Protein AF-A0A060Z6D5-F1 (afdb_monomer)

InterPro domains:
  IPR042099 ANL, N-terminal domain [G3DSA:3.40.50.12780] (1-152)

Organism: Oncorhynchus mykiss (NCBI:txid8022)

pLDDT: mean 85.52, std 11.15, range [50.0, 96.81]

Solvent-accessible surface area (backbone atoms only — not comparable to full-atom values): 9348 Å² total; per-residue (Å²): 135,56,70,49,69,74,38,37,90,77,67,46,54,67,75,78,62,63,47,64,36,54,40,94,43,29,73,72,45,20,33,42,54,93,87,54,74,80,72,51,75,45,25,30,33,47,72,42,46,77,70,44,23,52,39,81,48,57,89,86,42,88,62,46,40,83,40,58,41,28,17,40,57,35,90,73,51,47,76,48,35,22,38,83,87,69,33,32,78,53,61,74,52,30,47,20,32,38,28,36,35,45,93,71,43,49,89,60,73,95,65,98,62,94,54,64,67,66,30,40,64,34,38,56,28,57,49,69,63,80,68,76,79,57,52,26,25,50,53,87,32,32,20,37,60,43,81,45,93,52,62,42,100,86,69,45,67,39,50,34,36,31,59,77,90

Structure (mmCIF, N/CA/C/O backbone):
data_AF-A0A060Z6D5-F1
#
_entry.id   AF-A0A060Z6D5-F1
#
loop_
_atom_site.group_PDB
_atom_site.id
_atom_site.type_symbol
_atom_site.label_atom_id
_atom_site.label_alt_id
_atom_site.label_comp_id
_atom_site.label_asym_id
_atom_site.label_entity_id
_atom_site.label_seq_id
_atom_site.pdbx_PDB_ins_code
_atom_site.Cartn_x
_atom_site.Cartn_y
_atom_site.Cartn_z
_atom_site.occupancy
_atom_site.B_iso_or_equiv
_atom_site.auth_seq_id
_atom_site.auth_comp_id
_atom_site.auth_asym_id
_atom_site.auth_atom_id
_atom_site.pdbx_PDB_model_num
ATOM 1 N N . MET A 1 1 ? -21.909 13.144 11.905 1.00 50.00 1 MET A N 1
ATOM 2 C CA . MET A 1 1 ? -22.933 12.106 11.636 1.00 50.00 1 MET A CA 1
ATOM 3 C C . MET A 1 1 ? -22.498 11.372 10.370 1.00 50.00 1 MET A C 1
ATOM 5 O O . MET A 1 1 ? -22.095 12.056 9.444 1.00 50.00 1 MET A O 1
ATOM 9 N N . SER A 1 2 ? -22.454 10.035 10.341 1.00 75.88 2 SER A N 1
ATOM 10 C CA . SER A 1 2 ? -21.997 9.293 9.144 1.00 75.88 2 SER A CA 1
ATOM 11 C C . SER A 1 2 ? -23.108 9.229 8.087 1.00 75.88 2 SER A C 1
ATOM 13 O O . SER A 1 2 ? -24.270 9.077 8.462 1.00 75.88 2 SER A O 1
ATOM 15 N N . PHE A 1 3 ? -22.754 9.312 6.798 1.00 83.06 3 PHE A N 1
ATOM 16 C CA . PHE A 1 3 ? -23.681 9.226 5.659 1.00 83.06 3 PHE A CA 1
ATOM 17 C C . PHE A 1 3 ? -24.600 8.003 5.767 1.00 83.06 3 PHE A C 1
ATOM 19 O O . PHE A 1 3 ? -25.819 8.140 5.770 1.00 83.06 3 PHE A O 1
ATOM 26 N N . SER A 1 4 ? -24.038 6.817 6.010 1.00 83.12 4 SER A N 1
ATOM 27 C CA . SER A 1 4 ? -24.830 5.588 6.140 1.00 83.12 4 SER A CA 1
ATOM 28 C C . SER A 1 4 ? -25.798 5.611 7.327 1.00 83.12 4 SER A C 1
ATOM 30 O O . SER A 1 4 ? -26.829 4.952 7.295 1.00 83.12 4 SER A O 1
ATOM 32 N N . LYS A 1 5 ? -25.498 6.385 8.381 1.00 83.94 5 LYS A N 1
ATOM 33 C CA . LYS A 1 5 ? -26.409 6.570 9.523 1.00 83.94 5 LYS A CA 1
ATOM 34 C C . LYS A 1 5 ? -27.596 7.462 9.165 1.00 83.94 5 LYS A C 1
ATOM 36 O O . LYS A 1 5 ? -28.681 7.222 9.673 1.00 83.94 5 LYS A O 1
ATOM 41 N N . LEU A 1 6 ? -27.379 8.465 8.314 1.00 89.94 6 LEU A N 1
ATOM 42 C CA . LEU A 1 6 ? -28.419 9.391 7.868 1.00 89.94 6 LEU A CA 1
ATOM 43 C C . LEU A 1 6 ? -29.445 8.698 6.956 1.00 89.94 6 LEU A C 1
ATOM 45 O O . LEU A 1 6 ? -30.634 8.955 7.076 1.00 89.94 6 LEU A O 1
ATOM 49 N N . PHE A 1 7 ? -28.991 7.790 6.088 1.00 90.44 7 PHE A N 1
ATOM 50 C CA . PHE A 1 7 ? -29.837 7.083 5.115 1.00 90.44 7 PHE A CA 1
ATOM 51 C C . PHE A 1 7 ? -30.273 5.680 5.568 1.00 90.44 7 PHE A C 1
ATOM 53 O O . PHE A 1 7 ? -30.849 4.926 4.783 1.00 90.44 7 PHE A O 1
ATOM 60 N N . LYS A 1 8 ? -30.018 5.318 6.832 1.00 89.94 8 LYS A N 1
ATOM 61 C CA . LYS A 1 8 ? -30.353 3.994 7.377 1.00 89.94 8 LYS A CA 1
ATOM 62 C C . LYS A 1 8 ? -31.846 3.684 7.238 1.00 89.94 8 LYS A C 1
ATOM 64 O O . LYS A 1 8 ? -32.200 2.586 6.819 1.00 89.94 8 LYS A O 1
ATOM 69 N N . ASP A 1 9 ? -32.701 4.655 7.548 1.00 93.44 9 ASP A N 1
ATOM 70 C CA . ASP A 1 9 ? -34.160 4.477 7.537 1.00 93.44 9 ASP A CA 1
ATOM 71 C C . ASP A 1 9 ? -34.734 4.390 6.112 1.00 93.44 9 ASP A C 1
ATOM 73 O O . ASP A 1 9 ? -35.849 3.920 5.917 1.00 93.44 9 ASP A O 1
ATOM 77 N N . LEU A 1 10 ? -33.940 4.763 5.101 1.00 93.75 10 LEU A N 1
ATOM 78 C CA . LEU A 1 10 ? -34.239 4.564 3.680 1.00 93.75 10 LEU A CA 1
ATOM 79 C C . LEU A 1 10 ? -33.707 3.219 3.148 1.00 93.75 10 LEU A C 1
ATOM 81 O O . LEU A 1 10 ? -33.735 2.974 1.945 1.00 93.75 10 LEU A O 1
ATOM 85 N N . GLY A 1 11 ? -33.205 2.346 4.027 1.00 89.88 11 GLY A N 1
ATOM 86 C CA . GLY A 1 11 ? -32.717 1.012 3.675 1.00 89.88 11 GLY A CA 1
ATOM 87 C C . GLY A 1 11 ? -31.284 0.975 3.138 1.00 89.88 11 GLY A C 1
ATOM 88 O O . GLY A 1 11 ? -30.848 -0.069 2.650 1.00 89.88 11 GLY A O 1
ATOM 89 N N . LEU A 1 12 ? -30.523 2.075 3.229 1.00 86.38 12 LEU A N 1
ATOM 90 C CA . LEU A 1 12 ? -29.133 2.079 2.778 1.00 86.38 12 LEU A CA 1
ATOM 91 C C . LEU A 1 12 ? -28.275 1.193 3.689 1.00 86.38 12 LEU A C 1
ATOM 93 O O . LEU A 1 12 ? -28.031 1.508 4.857 1.00 86.38 12 LEU A O 1
ATOM 97 N N . SER A 1 13 ? -27.764 0.097 3.127 1.00 83.81 13 SER A N 1
ATOM 98 C CA . SER A 1 13 ? -26.797 -0.754 3.817 1.00 83.81 13 SER A CA 1
ATOM 99 C C . SER A 1 13 ? -25.518 0.035 4.124 1.00 83.81 13 SER A C 1
ATOM 101 O O . SER A 1 13 ? -24.970 0.670 3.221 1.00 83.81 13 SER A O 1
ATOM 103 N N . PRO A 1 14 ? -24.959 -0.047 5.346 1.00 76.56 14 PRO A N 1
ATOM 104 C CA . PRO A 1 14 ? -23.662 0.550 5.656 1.00 76.56 14 PRO A CA 1
ATOM 105 C C . PRO A 1 14 ? -22.535 0.097 4.722 1.00 76.56 14 PRO A C 1
ATOM 107 O O . PRO A 1 14 ? -21.616 0.872 4.481 1.00 76.56 14 PRO A O 1
ATOM 110 N N . ARG A 1 15 ? -22.649 -1.113 4.153 1.00 77.94 15 ARG A N 1
ATOM 111 C CA . ARG A 1 15 ? -21.702 -1.681 3.182 1.00 77.94 15 ARG A CA 1
ATOM 112 C C . ARG A 1 15 ? -21.873 -1.173 1.751 1.00 77.94 15 ARG A C 1
ATOM 114 O O . ARG A 1 15 ? -21.056 -1.503 0.902 1.00 77.94 15 ARG A O 1
ATOM 121 N N . ALA A 1 16 ? -22.914 -0.390 1.465 1.00 81.56 16 ALA A N 1
ATOM 122 C CA . ALA A 1 16 ? -23.058 0.269 0.167 1.00 81.56 16 ALA A CA 1
ATOM 123 C C . ALA A 1 16 ? -22.001 1.368 -0.041 1.00 81.56 16 ALA A C 1
ATOM 125 O O . ALA A 1 16 ? -21.749 1.778 -1.169 1.00 81.56 16 ALA A O 1
ATOM 126 N N . VAL A 1 17 ? -21.384 1.841 1.047 1.00 80.00 17 VAL A N 1
ATOM 127 C CA . VAL A 1 17 ? -20.257 2.769 1.012 1.00 80.00 17 VAL A CA 1
ATOM 128 C C . VAL A 1 17 ? -18.981 1.971 1.255 1.00 80.00 17 VAL A C 1
ATOM 130 O O . VAL A 1 17 ? -18.827 1.357 2.309 1.00 80.00 17 VAL A O 1
ATOM 133 N N . SER A 1 18 ? -18.072 1.997 0.286 1.00 82.50 18 SER A N 1
ATOM 134 C CA . SER A 1 18 ? -16.792 1.288 0.333 1.00 82.50 18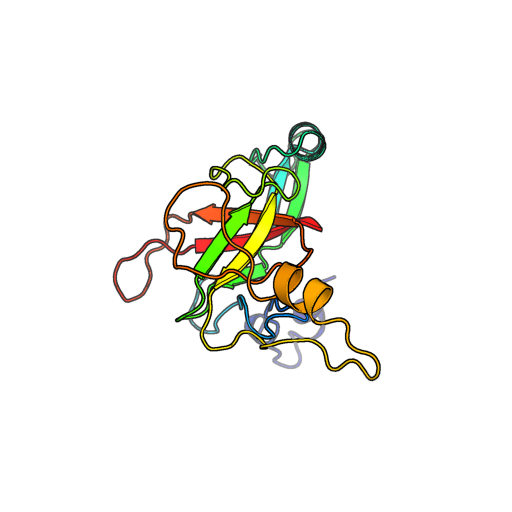 SER A CA 1
ATOM 135 C C . SER A 1 18 ? -15.639 2.245 0.074 1.00 82.50 18 SER A C 1
ATOM 137 O O . SER A 1 18 ? -15.754 3.143 -0.764 1.00 82.50 18 SER A O 1
ATOM 139 N N . THR A 1 19 ? -14.502 2.025 0.729 1.00 86.12 19 THR A N 1
ATOM 140 C CA . THR A 1 19 ? -13.265 2.707 0.340 1.00 86.12 19 THR A CA 1
ATOM 141 C C . THR A 1 19 ? -12.630 2.022 -0.865 1.00 86.12 19 THR A C 1
ATOM 143 O O . THR A 1 19 ? -12.695 0.803 -1.032 1.00 86.12 19 THR A O 1
ATOM 146 N N . ALA A 1 20 ? -12.026 2.826 -1.730 1.00 89.69 20 ALA A N 1
ATOM 147 C CA . ALA A 1 20 ? -11.178 2.363 -2.809 1.00 89.69 20 ALA A CA 1
ATOM 148 C C . ALA A 1 20 ? -10.010 3.332 -2.952 1.00 89.69 20 ALA A C 1
ATOM 150 O O . ALA A 1 20 ? -10.150 4.534 -2.711 1.00 89.69 20 ALA A O 1
ATOM 151 N N . PHE A 1 21 ? -8.863 2.808 -3.355 1.00 92.31 21 PHE A N 1
ATOM 152 C CA . PHE A 1 21 ? -7.685 3.601 -3.641 1.00 92.31 21 PHE A CA 1
ATOM 153 C C . PHE A 1 21 ? -7.112 3.218 -4.996 1.00 92.31 21 PHE A C 1
ATOM 155 O O . PHE A 1 21 ? -6.866 2.051 -5.306 1.00 92.31 21 PHE A O 1
ATOM 162 N N . GLY A 1 22 ? -6.888 4.260 -5.783 1.00 92.56 22 GLY A N 1
ATOM 163 C CA . GLY A 1 22 ? -6.193 4.234 -7.050 1.00 92.56 22 GLY A CA 1
ATOM 164 C C . GLY A 1 22 ? -5.343 5.491 -7.183 1.00 92.56 22 GLY A C 1
ATOM 165 O O . GLY A 1 22 ? -5.399 6.411 -6.365 1.00 92.56 22 GLY A O 1
ATOM 166 N N . SER A 1 23 ? -4.550 5.518 -8.236 1.00 91.56 23 SER A N 1
ATOM 167 C CA . SER A 1 23 ? -3.658 6.607 -8.603 1.00 91.56 23 SER A CA 1
ATOM 168 C C . SER A 1 23 ? -3.668 6.774 -10.120 1.00 91.56 23 SER A C 1
ATOM 170 O O . SER A 1 23 ? -4.236 5.959 -10.849 1.00 91.56 23 SER A O 1
ATOM 172 N N . ARG A 1 24 ? -2.993 7.809 -10.621 1.00 88.75 24 ARG A N 1
ATOM 173 C CA . ARG A 1 24 ? -2.834 8.009 -12.069 1.00 88.75 24 ARG A CA 1
ATOM 174 C C . ARG A 1 24 ? -2.113 6.850 -12.756 1.00 88.75 24 ARG A C 1
ATOM 176 O O . ARG A 1 24 ? -2.359 6.606 -13.931 1.00 88.75 24 ARG A O 1
ATOM 183 N N . VAL A 1 25 ? -1.252 6.137 -12.028 1.00 89.75 25 VAL A N 1
ATOM 184 C CA . VAL A 1 25 ? -0.482 5.0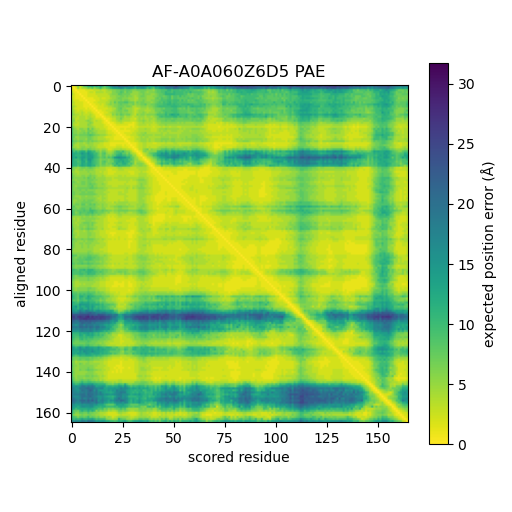19 -12.580 1.00 89.75 25 VAL A CA 1
ATOM 185 C C . VAL A 1 25 ? -1.216 3.682 -12.506 1.00 89.75 25 VAL A C 1
ATOM 187 O O . VAL A 1 25 ? -0.847 2.750 -13.212 1.00 89.75 25 VAL A O 1
ATOM 190 N N . ASN A 1 26 ? -2.265 3.576 -11.685 1.00 91.62 26 ASN A N 1
ATOM 191 C CA . ASN A 1 26 ? -3.128 2.399 -11.596 1.00 91.62 26 ASN A CA 1
ATOM 192 C C . ASN A 1 26 ? -4.437 2.764 -10.895 1.00 91.62 26 ASN A C 1
ATOM 1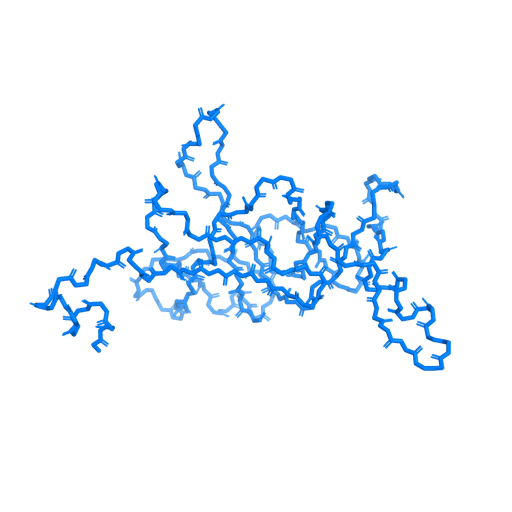94 O O . ASN A 1 26 ? -4.433 3.187 -9.737 1.00 91.62 26 ASN A O 1
ATOM 198 N N . LEU A 1 27 ? -5.554 2.581 -11.595 1.00 90.38 27 LEU A N 1
ATOM 199 C CA . LEU A 1 27 ? -6.875 3.013 -11.141 1.00 90.38 27 LEU A CA 1
ATOM 200 C C . LEU A 1 27 ? -7.446 2.167 -9.993 1.00 90.38 27 LEU A C 1
ATOM 202 O O . LEU A 1 27 ? -8.376 2.616 -9.328 1.00 90.38 27 LEU A O 1
ATOM 206 N N . ALA A 1 28 ? -6.914 0.968 -9.750 1.00 91.31 28 ALA A N 1
ATOM 207 C CA . ALA A 1 28 ? -7.487 0.002 -8.821 1.00 91.31 28 ALA A CA 1
ATOM 208 C C . ALA A 1 28 ? -6.380 -0.727 -8.039 1.00 91.31 28 ALA A C 1
ATOM 210 O O . ALA A 1 28 ? -6.006 -1.855 -8.353 1.00 91.31 28 ALA A O 1
ATOM 211 N N . ILE A 1 29 ? -5.852 -0.072 -7.001 1.00 92.38 29 ILE A N 1
ATOM 212 C CA . ILE A 1 29 ? -4.794 -0.630 -6.143 1.00 92.38 29 ILE A CA 1
ATOM 213 C C . ILE A 1 29 ? -5.412 -1.470 -5.024 1.00 92.38 29 ILE A C 1
ATOM 215 O O . ILE A 1 29 ? -5.054 -2.635 -4.836 1.00 92.38 29 ILE A O 1
ATOM 219 N N . CYS A 1 30 ? -6.347 -0.889 -4.270 1.00 90.38 30 CYS A N 1
ATOM 220 C CA . CYS A 1 30 ? -7.058 -1.592 -3.207 1.00 90.38 30 CYS A CA 1
ATOM 221 C C . CYS A 1 30 ? -8.508 -1.122 -3.068 1.00 90.38 30 CYS A C 1
ATOM 223 O O . CYS A 1 30 ? -8.867 -0.019 -3.481 1.00 90.38 30 CYS A O 1
ATOM 225 N N . MET A 1 31 ? -9.351 -1.985 -2.505 1.00 88.50 31 MET A N 1
ATOM 226 C CA . MET A 1 31 ? -10.767 -1.707 -2.267 1.00 88.50 31 MET A CA 1
ATOM 227 C C . MET A 1 31 ? -11.268 -2.475 -1.043 1.00 88.50 31 MET A C 1
ATOM 229 O O . MET A 1 31 ? -10.798 -3.573 -0.732 1.00 88.50 31 MET A O 1
ATOM 233 N N . GLN A 1 32 ? -12.253 -1.911 -0.354 1.00 84.81 32 GLN A N 1
ATOM 234 C CA . GLN A 1 32 ? -13.087 -2.643 0.587 1.00 84.81 32 GLN A CA 1
ATOM 235 C C . GLN A 1 32 ? -14.061 -3.548 -0.178 1.00 84.81 32 GLN A C 1
ATOM 237 O O . GLN A 1 32 ? -15.048 -3.087 -0.746 1.00 84.81 32 GLN A O 1
ATOM 242 N N . GLY A 1 33 ? -13.768 -4.848 -0.205 1.00 72.50 33 GLY A N 1
ATOM 243 C CA . GLY A 1 33 ? -14.654 -5.838 -0.814 1.00 72.50 33 GLY A CA 1
ATOM 244 C C . GLY A 1 33 ? -15.975 -5.992 -0.052 1.00 72.50 33 GLY A C 1
ATOM 245 O O . GLY A 1 33 ? -16.051 -5.752 1.150 1.00 72.50 33 GLY A O 1
ATOM 246 N N . THR A 1 34 ? -17.014 -6.464 -0.739 1.00 67.56 34 THR A N 1
ATOM 247 C CA . THR A 1 34 ? -18.362 -6.667 -0.169 1.00 67.56 34 THR A CA 1
ATOM 248 C C . THR A 1 34 ? -18.454 -7.853 0.798 1.00 67.56 34 THR A C 1
ATOM 250 O O . THR A 1 34 ? -19.361 -7.910 1.633 1.00 67.56 34 THR A O 1
ATOM 253 N N . THR A 1 35 ? -17.514 -8.794 0.694 1.00 67.62 35 THR A N 1
ATOM 254 C CA . THR A 1 35 ? -17.429 -10.030 1.490 1.00 67.62 35 THR A CA 1
ATOM 255 C C . THR A 1 35 ? -16.295 -10.013 2.518 1.00 67.62 35 THR A C 1
ATOM 257 O O . THR A 1 35 ? -16.158 -10.959 3.290 1.00 67.62 35 THR A O 1
ATOM 260 N N . GLY A 1 36 ? -15.478 -8.955 2.528 1.00 65.44 36 GLY A N 1
ATOM 261 C CA . GLY A 1 36 ? -14.356 -8.792 3.449 1.00 65.44 36 GLY A CA 1
ATOM 262 C C . GLY A 1 36 ? -14.755 -8.162 4.789 1.00 65.44 36 GLY A C 1
ATOM 263 O O . GLY A 1 36 ? -15.902 -7.742 4.964 1.00 65.44 36 GLY A O 1
ATOM 264 N N . PRO A 1 37 ? -13.813 -8.082 5.744 1.00 67.06 37 PRO A N 1
ATOM 265 C CA . PRO A 1 37 ? -13.997 -7.288 6.955 1.00 67.06 37 PRO A CA 1
ATOM 266 C C . PRO A 1 37 ? -14.257 -5.817 6.608 1.00 67.06 37 PRO A C 1
ATOM 268 O O . PRO A 1 37 ? -13.767 -5.305 5.598 1.00 67.06 37 PRO A O 1
ATOM 271 N N . ASP A 1 38 ? -15.010 -5.128 7.466 1.00 71.88 38 ASP A N 1
ATOM 272 C CA . ASP A 1 38 ? -15.204 -3.688 7.318 1.00 71.88 38 ASP A CA 1
ATOM 273 C C . ASP A 1 38 ? -13.854 -2.966 7.482 1.00 71.88 38 ASP A C 1
ATOM 275 O O . ASP A 1 38 ? -13.031 -3.348 8.318 1.00 71.88 38 ASP A O 1
ATOM 279 N N . THR A 1 39 ? -13.611 -1.921 6.687 1.00 70.00 39 THR A N 1
ATOM 280 C CA . THR A 1 39 ? -12.389 -1.110 6.819 1.00 70.00 39 THR A CA 1
ATOM 281 C C . THR A 1 39 ? -12.302 -0.505 8.206 1.00 70.00 39 THR A C 1
ATOM 283 O O . THR A 1 39 ? -13.265 0.112 8.674 1.00 70.00 39 THR A O 1
ATOM 286 N N . SER A 1 40 ? -11.141 -0.630 8.840 1.00 81.00 40 SER A N 1
ATOM 287 C CA . SER A 1 40 ? -10.932 -0.117 10.186 1.00 81.00 40 SER A CA 1
ATOM 288 C C . SER A 1 40 ? -10.197 1.224 10.172 1.00 81.00 40 SER A C 1
ATOM 290 O O . SER A 1 40 ? -9.373 1.517 9.302 1.00 81.00 40 SER A O 1
ATOM 292 N N . THR A 1 41 ? -10.516 2.079 11.144 1.00 88.56 41 THR A N 1
ATOM 293 C CA . THR A 1 41 ? -9.663 3.225 11.469 1.00 88.56 41 THR A CA 1
ATOM 294 C C . THR A 1 41 ? -8.488 2.717 12.290 1.00 88.56 41 THR A C 1
ATOM 296 O O . THR A 1 41 ? -8.681 2.117 13.348 1.00 88.56 41 THR A O 1
ATOM 299 N N . VAL A 1 42 ? -7.278 2.991 11.822 1.00 91.19 42 VAL A N 1
ATOM 300 C CA . VAL A 1 42 ? -6.049 2.764 12.577 1.00 91.19 42 VAL A CA 1
ATOM 301 C C . VAL A 1 42 ? -5.627 4.062 13.242 1.00 91.19 42 VAL A C 1
ATOM 303 O O . VAL A 1 42 ? -5.864 5.147 12.717 1.00 91.19 42 VAL A O 1
ATOM 306 N N . TYR A 1 43 ? -4.997 3.962 14.403 1.00 94.56 43 TYR A N 1
ATOM 307 C CA . TYR A 1 43 ? -4.477 5.120 15.115 1.00 94.56 43 TYR A CA 1
ATOM 308 C C . TYR A 1 43 ? -2.961 5.023 15.122 1.00 94.56 43 TYR A C 1
ATOM 310 O O . TYR A 1 43 ? -2.406 4.000 15.521 1.00 94.56 43 TYR A O 1
ATOM 318 N N . VAL A 1 44 ? -2.296 6.073 14.648 1.00 95.62 44 VAL A N 1
ATOM 319 C CA . VAL A 1 44 ? -0.832 6.144 14.597 1.00 95.62 44 VAL A CA 1
ATOM 320 C C . VAL A 1 44 ? -0.318 7.263 15.490 1.00 95.62 44 VAL A C 1
ATOM 322 O O . VAL A 1 44 ? -0.966 8.297 15.638 1.00 95.62 44 VAL A O 1
ATOM 325 N N . ASP A 1 45 ? 0.847 7.067 16.097 1.00 96.31 45 ASP A N 1
ATOM 326 C CA . ASP A 1 45 ? 1.528 8.115 16.855 1.00 96.31 45 ASP A CA 1
ATOM 327 C C . ASP A 1 45 ? 2.023 9.222 15.910 1.00 96.31 45 ASP A C 1
ATOM 329 O O . ASP A 1 45 ? 2.884 8.999 15.054 1.00 96.31 45 ASP A O 1
ATOM 333 N N . MET A 1 46 ? 1.496 10.438 16.072 1.00 95.00 46 MET A N 1
ATOM 334 C CA . MET A 1 46 ? 1.817 11.568 15.196 1.00 95.00 46 MET A CA 1
ATOM 335 C C . MET A 1 46 ? 3.297 11.967 15.268 1.00 95.00 46 MET A C 1
ATOM 337 O O . MET A 1 46 ? 3.847 12.447 14.279 1.00 95.00 46 MET A O 1
ATOM 341 N N . LYS A 1 47 ? 3.962 11.777 16.417 1.00 95.38 47 LYS A N 1
ATOM 342 C CA . LYS A 1 47 ? 5.399 12.062 16.552 1.00 95.38 47 LYS A CA 1
ATOM 343 C C . LYS A 1 47 ? 6.232 11.119 15.693 1.00 95.38 47 LYS A C 1
ATOM 345 O O . LYS A 1 47 ? 7.108 11.589 14.977 1.00 95.38 47 LYS A O 1
ATOM 350 N N . SER A 1 48 ? 5.949 9.823 15.743 1.00 95.50 48 SER A N 1
ATOM 351 C CA . SER A 1 48 ? 6.616 8.808 14.926 1.00 95.50 48 SER A CA 1
ATOM 352 C C . SER A 1 48 ? 6.386 9.083 13.441 1.00 95.50 48 SER A C 1
ATOM 354 O O . SER A 1 48 ? 7.344 9.099 12.671 1.00 95.50 48 SER A O 1
ATOM 356 N N . LEU A 1 49 ? 5.144 9.411 13.062 1.00 94.31 49 LEU A N 1
ATOM 357 C CA . LEU A 1 49 ? 4.775 9.652 11.665 1.00 94.31 49 LEU A CA 1
ATOM 358 C C . LEU A 1 49 ? 5.541 10.828 11.040 1.00 94.31 49 LEU A C 1
ATOM 360 O O . LEU A 1 49 ? 5.908 10.758 9.875 1.00 94.31 49 LEU A O 1
ATOM 364 N N . ARG A 1 50 ? 5.838 11.878 11.819 1.00 93.50 50 ARG A N 1
ATOM 365 C CA . ARG A 1 50 ? 6.659 13.026 11.375 1.00 93.50 50 ARG A CA 1
ATOM 366 C C . ARG A 1 50 ? 8.123 12.683 11.087 1.00 93.50 50 ARG A C 1
ATOM 368 O O . ARG A 1 50 ? 8.818 13.508 10.511 1.00 93.50 50 ARG A O 1
ATOM 375 N N . HIS A 1 51 ? 8.588 11.517 11.524 1.00 94.88 51 HIS A N 1
ATOM 376 C CA . HIS A 1 51 ? 9.943 11.016 11.288 1.00 94.88 51 HIS A CA 1
ATOM 377 C C . HIS A 1 51 ? 9.916 9.775 10.383 1.00 94.88 51 HIS A C 1
ATOM 379 O O . HIS A 1 51 ? 10.743 8.877 10.540 1.00 94.88 51 HIS A O 1
ATOM 385 N N . ASP A 1 52 ? 8.907 9.681 9.511 1.00 94.81 52 ASP A N 1
ATOM 386 C CA . ASP A 1 52 ? 8.691 8.580 8.569 1.00 94.81 52 ASP A CA 1
ATOM 387 C C . ASP A 1 52 ? 8.594 7.194 9.229 1.00 94.81 52 ASP A C 1
ATOM 389 O O . ASP A 1 52 ? 8.922 6.158 8.644 1.00 94.81 52 ASP A O 1
ATOM 393 N N . ARG A 1 53 ? 8.125 7.149 10.4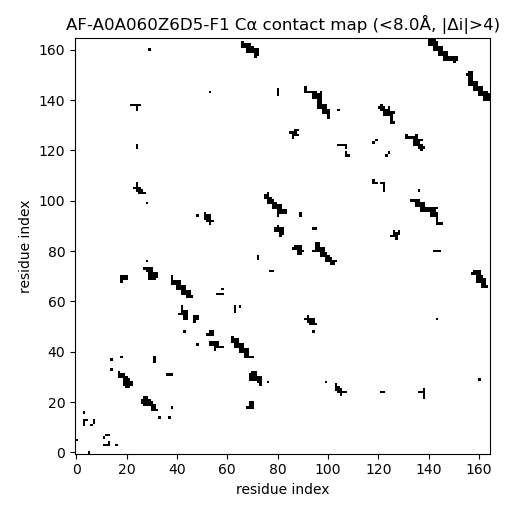83 1.00 95.19 53 ARG A N 1
ATOM 394 C CA . ARG A 1 53 ? 7.898 5.910 11.234 1.00 95.19 53 ARG A CA 1
ATOM 395 C C . ARG A 1 53 ? 6.425 5.689 11.502 1.00 95.19 53 ARG A C 1
ATOM 397 O O . ARG A 1 53 ? 5.697 6.585 11.916 1.00 95.19 53 ARG A O 1
ATOM 404 N N . VAL A 1 54 ? 6.003 4.444 11.361 1.00 94.56 54 VAL A N 1
ATOM 405 C CA . VAL A 1 54 ? 4.646 4.023 11.683 1.00 94.56 54 VAL A CA 1
ATOM 406 C C . VAL A 1 54 ? 4.675 3.291 13.011 1.00 94.56 54 VAL A C 1
ATOM 408 O O . VAL A 1 54 ? 5.309 2.249 13.162 1.00 94.56 54 VAL A O 1
ATOM 411 N N . ARG A 1 55 ? 3.963 3.850 13.988 1.00 94.75 55 ARG A N 1
ATOM 412 C CA . ARG A 1 55 ? 3.720 3.222 15.283 1.00 94.75 55 ARG A CA 1
ATOM 413 C C . ARG A 1 55 ? 2.228 3.235 15.553 1.00 94.75 55 ARG A C 1
ATOM 415 O O . ARG A 1 55 ? 1.653 4.306 15.740 1.00 94.75 55 ARG A O 1
ATOM 422 N N . LEU A 1 56 ? 1.622 2.052 15.575 1.00 93.12 56 LEU A N 1
ATOM 423 C CA . LEU A 1 56 ? 0.224 1.896 15.957 1.00 93.12 56 LEU A CA 1
ATOM 424 C C . LEU A 1 56 ? 0.061 2.192 17.451 1.00 93.12 56 LEU A C 1
ATOM 426 O O . LEU A 1 56 ? 0.889 1.794 18.272 1.00 93.12 56 LEU A O 1
ATOM 430 N N . VAL A 1 57 ? -1.005 2.906 17.785 1.00 95.31 57 VAL A N 1
ATOM 431 C CA . VAL A 1 57 ? -1.398 3.248 19.154 1.00 95.31 57 VAL A CA 1
ATOM 432 C C . VAL A 1 57 ? -2.885 2.978 19.339 1.00 95.31 57 VAL A C 1
ATOM 434 O O . VAL A 1 57 ? -3.618 2.760 18.376 1.00 95.31 57 VAL A O 1
ATOM 437 N N . GLU A 1 58 ? -3.346 2.987 20.583 1.00 94.88 58 GLU A N 1
ATOM 438 C CA . GLU A 1 58 ? -4.768 2.850 20.874 1.00 94.88 58 GLU A CA 1
ATOM 439 C C . GLU A 1 58 ? -5.543 4.134 20.563 1.00 94.88 58 GLU A C 1
ATOM 441 O O . GLU A 1 58 ? -5.012 5.253 20.564 1.00 94.88 58 GLU A O 1
ATOM 446 N N . ARG A 1 59 ? -6.848 3.976 20.334 1.00 94.50 59 ARG A N 1
ATOM 447 C CA . ARG A 1 59 ? -7.765 5.104 20.186 1.00 94.50 59 ARG A CA 1
ATOM 448 C C . ARG A 1 59 ? -7.748 5.959 21.454 1.00 94.50 59 ARG A C 1
ATOM 450 O O . ARG A 1 59 ? -8.036 5.466 22.537 1.00 94.50 59 ARG A O 1
ATOM 457 N N . GLY A 1 60 ? -7.508 7.259 21.296 1.00 93.75 60 GLY A N 1
ATOM 458 C CA . GLY A 1 60 ? -7.493 8.207 22.414 1.00 93.75 60 GLY A CA 1
ATOM 459 C C . GLY A 1 60 ? -6.134 8.341 23.100 1.00 93.75 60 GLY A C 1
ATOM 460 O O . GLY A 1 60 ? -6.004 9.166 24.002 1.00 93.75 60 GLY A O 1
ATOM 461 N N . ALA A 1 61 ? -5.109 7.607 22.649 1.00 96.00 61 ALA A N 1
ATOM 462 C CA . ALA A 1 61 ? -3.743 7.838 23.098 1.00 96.00 61 ALA A CA 1
ATOM 463 C C . ALA A 1 61 ? -3.302 9.290 22.798 1.00 96.00 61 ALA A C 1
ATOM 465 O O . ALA A 1 61 ? -3.726 9.867 21.782 1.00 96.00 61 ALA A O 1
ATOM 466 N N . PRO A 1 62 ? -2.439 9.892 23.638 1.00 94.00 62 PRO A N 1
ATOM 467 C CA . PRO A 1 62 ? -1.903 11.225 23.388 1.00 94.00 62 PRO A CA 1
ATOM 468 C C . PRO A 1 62 ? -1.239 11.295 22.011 1.00 94.00 62 PRO A C 1
ATOM 470 O O . PRO A 1 62 ? -0.433 10.438 21.670 1.00 94.00 62 PRO A O 1
ATOM 473 N N . GLN A 1 63 ? -1.568 12.322 21.224 1.00 93.62 63 GLN A N 1
ATOM 474 C CA . GLN A 1 63 ? -1.043 12.514 19.862 1.00 93.62 63 GLN A CA 1
ATOM 475 C C . GLN A 1 63 ? -1.380 11.386 18.869 1.00 93.62 63 GLN A C 1
ATOM 477 O O . GLN A 1 63 ? -0.725 11.269 17.833 1.00 93.62 63 GLN A O 1
ATOM 482 N N . SER A 1 64 ? -2.412 10.585 19.146 1.00 96.06 64 SER A N 1
ATOM 483 C CA . SER A 1 64 ? -2.945 9.644 18.162 1.00 96.06 64 SER A CA 1
ATOM 484 C C . SER A 1 64 ? -3.577 10.383 16.978 1.00 96.06 64 SER A C 1
ATOM 486 O O . SER A 1 64 ? -4.371 11.310 17.142 1.00 96.06 64 SER A O 1
ATOM 488 N N . LEU A 1 65 ? -3.224 9.956 15.770 1.00 95.00 65 LEU A N 1
ATOM 489 C CA . LEU A 1 65 ? -3.814 10.408 14.518 1.00 95.00 65 LEU A CA 1
ATOM 490 C C . LEU A 1 65 ? -4.646 9.260 13.925 1.00 95.00 65 LEU A C 1
ATOM 492 O O . LEU A 1 65 ? -4.081 8.196 13.656 1.00 95.00 65 LEU A O 1
ATOM 496 N N . PRO A 1 66 ? -5.964 9.436 13.718 1.00 94.38 66 PRO A N 1
ATOM 497 C CA . PRO A 1 66 ? -6.773 8.446 13.021 1.00 94.38 66 PRO A CA 1
ATOM 498 C C . PRO A 1 66 ? -6.471 8.464 11.517 1.00 94.38 66 PRO A C 1
ATOM 500 O O . PRO A 1 66 ? -6.595 9.503 10.872 1.00 94.38 66 PRO A O 1
ATOM 503 N N . LEU A 1 67 ? -6.145 7.303 10.955 1.00 92.38 67 LEU A N 1
ATOM 504 C CA . LEU A 1 67 ? -6.038 7.062 9.518 1.00 92.38 67 LEU A CA 1
ATOM 505 C C . LEU A 1 67 ? -7.030 5.971 9.118 1.00 92.38 67 LEU A C 1
ATOM 507 O O . LEU A 1 67 ? -7.214 4.985 9.832 1.00 92.38 67 LEU A O 1
ATOM 511 N N . MET A 1 68 ? -7.697 6.144 7.982 1.00 88.50 68 MET A N 1
ATOM 512 C CA . MET A 1 68 ? -8.640 5.149 7.477 1.00 88.50 68 MET A CA 1
ATOM 513 C C . MET A 1 68 ? -7.919 4.157 6.568 1.00 88.50 68 MET A C 1
ATOM 515 O O . MET A 1 68 ? -7.179 4.558 5.670 1.00 88.50 68 MET A O 1
ATOM 519 N N . GLU A 1 69 ? -8.149 2.862 6.778 1.00 89.06 69 GLU A N 1
ATOM 520 C CA . GLU A 1 69 ? -7.677 1.839 5.848 1.00 89.06 69 GLU A CA 1
ATOM 521 C C . GLU A 1 69 ? -8.273 2.047 4.453 1.00 89.06 69 GLU A C 1
ATOM 523 O O . GLU A 1 69 ? -9.482 2.219 4.275 1.00 89.06 69 GLU A O 1
ATOM 528 N N . SER A 1 70 ? -7.406 2.010 3.444 1.00 89.62 70 SER A N 1
ATOM 529 C CA . SER A 1 70 ? -7.781 2.210 2.045 1.00 89.62 70 SER A CA 1
ATOM 530 C C . SER A 1 70 ? -8.438 0.968 1.431 1.00 89.62 70 SER A C 1
ATOM 532 O O . SER A 1 70 ? -9.165 1.088 0.451 1.00 89.62 70 SER A O 1
ATOM 534 N N . GLY A 1 71 ? -8.206 -0.212 2.017 1.00 88.56 71 GLY A N 1
ATOM 535 C CA . GLY A 1 71 ? -8.827 -1.478 1.619 1.00 88.56 71 GLY A CA 1
ATOM 536 C C . GLY A 1 71 ? -7.823 -2.619 1.445 1.00 88.56 71 GLY A C 1
ATOM 537 O O . GLY A 1 71 ? -6.626 -2.463 1.713 1.00 88.56 71 GLY A O 1
ATOM 538 N N . LYS A 1 72 ? -8.315 -3.772 0.971 1.00 87.56 72 LYS A N 1
ATOM 539 C CA . LYS A 1 72 ? -7.474 -4.921 0.602 1.00 87.56 72 LYS A CA 1
ATOM 540 C C . LYS A 1 72 ? -6.873 -4.697 -0.777 1.00 87.56 72 LYS A C 1
ATOM 542 O O . LYS A 1 72 ? -7.583 -4.320 -1.710 1.00 87.56 72 LYS A O 1
ATOM 547 N N . ILE A 1 73 ? -5.576 -4.966 -0.892 1.00 88.81 73 ILE A N 1
ATOM 548 C CA . ILE A 1 73 ? -4.859 -4.982 -2.171 1.00 88.81 73 ILE A CA 1
ATOM 549 C C . ILE A 1 73 ? -5.546 -5.967 -3.123 1.00 88.81 73 ILE A C 1
ATOM 551 O O . ILE A 1 73 ? -5.815 -7.115 -2.754 1.00 88.81 73 ILE A O 1
ATOM 555 N N . LEU A 1 74 ? -5.865 -5.504 -4.331 1.00 89.38 74 LEU A N 1
ATOM 556 C CA . LEU A 1 74 ? -6.589 -6.313 -5.306 1.00 89.38 74 LEU A CA 1
ATOM 557 C C . LEU A 1 74 ? -5.720 -7.455 -5.864 1.00 89.38 74 LEU A C 1
ATOM 559 O O . LEU A 1 74 ? -4.494 -7.329 -5.930 1.00 89.38 74 LEU A O 1
ATOM 563 N N . PRO A 1 75 ? -6.332 -8.575 -6.295 1.00 88.06 75 PRO A N 1
ATOM 564 C CA . PRO A 1 75 ? -5.605 -9.667 -6.934 1.00 88.06 75 PRO A CA 1
ATOM 565 C C . PRO A 1 75 ? -4.762 -9.187 -8.122 1.00 88.06 75 PRO A C 1
ATOM 567 O O . PRO A 1 75 ? -5.205 -8.363 -8.917 1.00 88.06 75 PRO A O 1
ATOM 570 N N . GLY A 1 76 ? -3.538 -9.703 -8.240 1.00 89.50 76 GLY A N 1
ATOM 571 C CA . GLY A 1 76 ? -2.605 -9.315 -9.304 1.00 89.50 76 GLY A CA 1
ATOM 572 C C . GLY A 1 76 ? -1.906 -7.966 -9.092 1.00 89.50 76 GLY A C 1
ATOM 573 O O . GLY A 1 76 ? -1.032 -7.615 -9.882 1.00 89.50 76 GLY A O 1
ATOM 57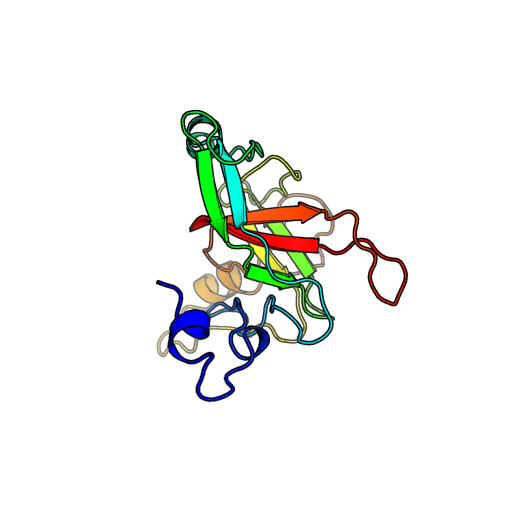4 N N . VAL A 1 77 ? -2.235 -7.217 -8.034 1.00 92.38 77 VAL A N 1
ATOM 575 C CA . VAL A 1 77 ? -1.493 -6.016 -7.629 1.00 92.38 77 VAL A CA 1
ATOM 576 C C . VAL A 1 77 ? -0.464 -6.401 -6.570 1.00 92.38 77 VAL A C 1
ATOM 578 O O . VAL A 1 77 ? -0.803 -6.905 -5.501 1.00 92.38 77 VAL A O 1
ATOM 581 N N . ARG A 1 78 ? 0.811 -6.140 -6.851 1.00 92.88 78 ARG A N 1
ATOM 582 C CA . ARG A 1 78 ? 1.891 -6.182 -5.862 1.00 92.88 78 ARG A CA 1
ATOM 583 C C . ARG A 1 78 ? 2.153 -4.766 -5.374 1.00 92.88 78 ARG A C 1
ATOM 585 O O . ARG A 1 78 ? 2.224 -3.847 -6.186 1.00 92.88 78 ARG A O 1
ATOM 592 N N . VAL A 1 79 ? 2.309 -4.601 -4.065 1.00 93.50 79 VAL A N 1
ATOM 593 C CA . VAL A 1 79 ? 2.600 -3.315 -3.420 1.00 93.50 79 VAL A CA 1
ATOM 594 C C . VAL A 1 79 ? 3.893 -3.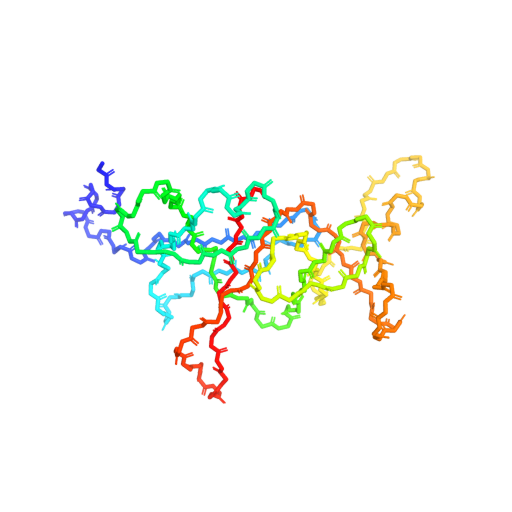439 -2.631 1.00 93.50 79 VAL A C 1
ATOM 596 O O . VAL A 1 79 ? 4.124 -4.456 -1.978 1.00 93.50 79 VAL A O 1
ATOM 599 N N . ILE A 1 80 ? 4.711 -2.394 -2.671 1.00 94.69 80 ILE A N 1
ATOM 600 C CA . ILE A 1 80 ? 5.905 -2.260 -1.846 1.00 94.69 80 ILE A CA 1
ATOM 601 C C . ILE A 1 80 ? 6.023 -0.819 -1.349 1.00 94.69 80 ILE A C 1
ATOM 603 O O . ILE A 1 80 ? 5.657 0.120 -2.054 1.00 94.69 80 ILE A O 1
ATOM 607 N N . ILE A 1 81 ? 6.491 -0.654 -0.114 1.00 96.19 81 ILE A N 1
ATOM 608 C CA . ILE A 1 81 ? 6.725 0.659 0.491 1.00 96.19 81 ILE A CA 1
ATOM 609 C C . ILE A 1 81 ? 8.196 1.001 0.292 1.00 96.19 81 ILE A C 1
ATOM 611 O O . ILE A 1 81 ? 9.062 0.188 0.614 1.00 96.19 81 ILE A O 1
ATOM 615 N N . VAL A 1 82 ? 8.482 2.168 -0.277 1.00 96.56 82 VAL A N 1
ATOM 616 C CA . VAL A 1 82 ? 9.822 2.527 -0.755 1.00 96.56 82 VAL A CA 1
ATOM 617 C C . VAL A 1 82 ? 10.215 3.899 -0.237 1.00 96.56 82 VAL A C 1
ATOM 619 O O . VAL A 1 82 ? 9.396 4.813 -0.183 1.00 96.56 82 VAL A O 1
ATOM 622 N N . ASN A 1 83 ? 11.483 4.069 0.128 1.00 96.00 83 ASN A N 1
ATOM 623 C CA . ASN A 1 83 ? 12.025 5.404 0.341 1.00 96.00 83 ASN A CA 1
ATOM 624 C C . ASN A 1 83 ? 12.223 6.074 -1.037 1.00 96.00 83 ASN A C 1
ATOM 626 O O . ASN A 1 83 ? 13.019 5.570 -1.834 1.00 96.00 83 ASN A O 1
ATOM 630 N N . PRO A 1 84 ? 11.533 7.188 -1.340 1.00 91.69 84 PRO A N 1
ATOM 631 C CA . PRO A 1 84 ? 11.563 7.798 -2.669 1.00 91.69 84 PRO A CA 1
ATOM 632 C C . PRO A 1 84 ? 12.942 8.348 -3.068 1.00 91.69 84 PRO A C 1
ATOM 634 O O . PRO A 1 84 ? 13.214 8.472 -4.262 1.00 91.69 84 PRO A O 1
ATOM 637 N N . GLU A 1 85 ? 13.807 8.661 -2.098 1.00 92.06 85 GLU A N 1
ATOM 638 C CA . GLU A 1 85 ? 15.156 9.186 -2.327 1.00 92.06 85 GLU A CA 1
ATOM 639 C C . GLU A 1 85 ? 16.146 8.059 -2.634 1.00 92.06 85 GLU A C 1
ATOM 641 O O . GLU A 1 85 ? 16.871 8.109 -3.625 1.00 92.06 85 GLU A O 1
ATOM 646 N N . THR A 1 86 ? 16.157 7.004 -1.812 1.00 94.06 86 THR A N 1
ATOM 647 C CA . THR A 1 86 ? 17.116 5.893 -1.958 1.00 94.06 86 THR A CA 1
ATOM 648 C C . THR A 1 86 ? 16.626 4.785 -2.887 1.00 94.06 86 THR A C 1
ATOM 650 O O . THR A 1 86 ? 17.393 3.881 -3.227 1.00 94.06 86 THR A O 1
ATOM 653 N N . ARG A 1 87 ? 15.339 4.813 -3.267 1.00 94.44 87 ARG A N 1
ATOM 654 C CA . ARG A 1 87 ? 14.631 3.765 -4.027 1.00 94.44 87 ARG A CA 1
ATOM 655 C C . ARG A 1 87 ? 14.714 2.378 -3.371 1.00 94.44 87 ARG A C 1
ATOM 657 O O . ARG A 1 87 ? 14.545 1.357 -4.036 1.00 94.44 87 ARG A O 1
ATOM 664 N N . GLY A 1 88 ? 15.008 2.341 -2.071 1.00 95.31 88 GLY A N 1
ATOM 665 C CA . GLY A 1 88 ? 15.139 1.117 -1.291 1.00 95.31 88 GLY A CA 1
ATOM 666 C C . GLY A 1 88 ? 13.816 0.732 -0.629 1.00 95.31 8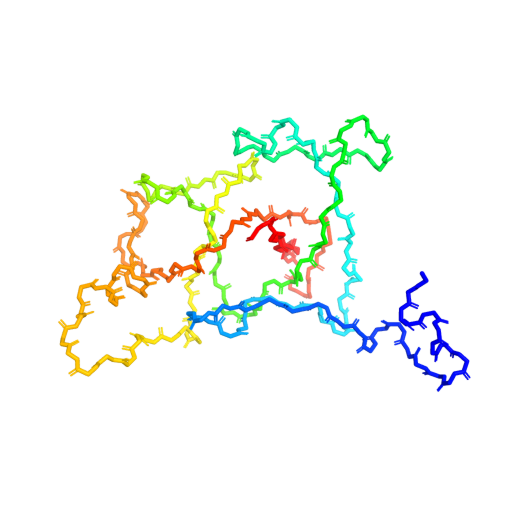8 GLY A C 1
ATOM 667 O O . GLY A 1 88 ? 13.148 1.616 -0.080 1.00 95.31 88 GLY A O 1
ATOM 668 N N . PRO A 1 89 ? 13.417 -0.553 -0.649 1.00 94.75 89 PRO A N 1
ATOM 669 C CA . PRO A 1 89 ? 12.245 -1.003 0.084 1.00 94.75 89 PRO A CA 1
ATOM 670 C C . PRO A 1 89 ? 12.393 -0.780 1.590 1.00 94.75 89 PRO A C 1
ATOM 672 O O . PRO A 1 89 ? 13.474 -0.912 2.168 1.00 94.75 89 PRO A O 1
ATOM 675 N N . LEU A 1 90 ? 11.272 -0.449 2.216 1.00 94.12 90 LEU A N 1
ATOM 676 C CA . LEU A 1 90 ? 11.139 -0.171 3.635 1.00 94.12 90 LEU A CA 1
ATOM 677 C C . LEU A 1 90 ? 10.402 -1.313 4.342 1.00 94.12 90 LEU A C 1
ATOM 679 O O . LEU A 1 90 ? 9.599 -2.025 3.740 1.00 94.12 90 LEU A O 1
ATOM 683 N N . GLY A 1 91 ? 10.691 -1.488 5.632 1.00 88.56 91 GLY A N 1
ATOM 684 C CA . GLY A 1 91 ? 9.997 -2.461 6.475 1.00 88.56 91 GLY A CA 1
ATOM 685 C C . GLY A 1 91 ? 8.637 -1.957 6.964 1.00 88.56 91 GLY A C 1
ATOM 686 O O . GLY A 1 91 ? 8.313 -0.778 6.851 1.00 88.56 91 GLY A O 1
ATOM 687 N N . ASP A 1 92 ? 7.866 -2.852 7.579 1.00 87.00 92 ASP A N 1
ATOM 688 C CA . ASP A 1 92 ? 6.473 -2.622 7.999 1.00 87.00 92 ASP A CA 1
ATOM 689 C C . ASP A 1 92 ? 6.263 -1.424 8.954 1.00 87.00 92 ASP A C 1
ATOM 691 O O . ASP A 1 92 ? 5.160 -0.890 9.043 1.00 87.00 92 ASP A O 1
ATOM 695 N N . SER A 1 93 ? 7.304 -0.985 9.670 1.00 89.81 93 SER A N 1
ATOM 696 C CA . SER A 1 93 ? 7.239 0.116 10.651 1.00 89.81 93 SER A CA 1
ATOM 697 C C . SER A 1 93 ? 7.656 1.477 10.085 1.00 89.81 93 SER A C 1
ATOM 699 O O . SER A 1 93 ? 7.952 2.408 10.844 1.00 89.81 93 SER A O 1
ATOM 701 N N . HIS A 1 94 ? 7.734 1.606 8.765 1.00 93.75 94 HIS A N 1
ATOM 702 C CA . HIS A 1 94 ? 8.147 2.830 8.090 1.00 93.75 94 HIS A CA 1
ATOM 703 C C . HIS A 1 94 ? 7.037 3.370 7.201 1.00 93.75 94 HIS A C 1
ATOM 705 O O . HIS A 1 94 ? 6.280 2.624 6.583 1.00 93.75 94 HIS A O 1
ATOM 711 N N . LEU A 1 95 ? 6.971 4.693 7.137 1.00 95.31 95 LEU A N 1
ATOM 712 C CA . LEU A 1 95 ? 6.189 5.406 6.145 1.00 95.31 95 LEU A CA 1
ATOM 713 C C . LEU A 1 95 ? 7.059 5.576 4.898 1.00 95.31 95 LEU A C 1
ATOM 715 O O . LEU A 1 95 ? 8.233 5.924 5.002 1.00 95.31 95 LEU A O 1
ATOM 719 N N . GLY A 1 96 ? 6.491 5.342 3.722 1.00 96.69 96 GLY A N 1
ATOM 720 C CA . GLY A 1 96 ? 7.200 5.556 2.467 1.00 96.69 96 GLY A CA 1
ATOM 721 C C . GLY A 1 96 ? 6.260 5.699 1.290 1.00 96.69 96 GLY A C 1
ATOM 722 O O . GLY A 1 96 ? 5.040 5.635 1.439 1.00 96.69 96 GLY A O 1
ATOM 723 N N . GLU A 1 97 ? 6.835 5.898 0.110 1.00 96.81 97 GLU A N 1
ATOM 724 C CA . GLU A 1 97 ? 6.072 5.963 -1.125 1.00 96.81 97 GLU A CA 1
ATOM 725 C C . GLU A 1 97 ? 5.509 4.581 -1.464 1.00 96.81 97 GLU A C 1
ATOM 727 O O . GLU A 1 97 ? 6.211 3.569 -1.413 1.00 96.81 97 GLU A O 1
ATOM 732 N N . ILE A 1 98 ? 4.228 4.542 -1.820 1.00 96.12 98 ILE A N 1
ATOM 733 C CA . ILE A 1 98 ? 3.558 3.329 -2.269 1.00 96.12 98 ILE A CA 1
ATOM 734 C C . ILE A 1 98 ? 3.951 3.107 -3.727 1.00 96.12 98 ILE A C 1
ATOM 736 O O . ILE A 1 98 ? 3.588 3.891 -4.608 1.00 96.12 98 ILE A O 1
ATOM 740 N N . TRP A 1 99 ? 4.690 2.039 -3.994 1.00 95.69 99 TRP A N 1
ATOM 741 C CA . TRP A 1 99 ? 5.014 1.596 -5.344 1.00 95.69 99 TRP A CA 1
ATOM 742 C C . TRP A 1 99 ? 4.254 0.322 -5.663 1.00 95.69 99 TRP A C 1
ATOM 744 O O . TRP A 1 99 ? 3.982 -0.501 -4.784 1.00 95.69 99 TRP A O 1
ATOM 754 N N . ILE A 1 100 ? 3.903 0.158 -6.933 1.00 95.44 100 ILE A N 1
ATOM 755 C CA . ILE A 1 100 ? 3.061 -0.950 -7.371 1.00 95.44 100 ILE A CA 1
ATOM 756 C C . ILE A 1 100 ? 3.619 -1.647 -8.604 1.00 95.44 100 ILE A C 1
ATOM 758 O O . ILE A 1 100 ? 4.209 -1.028 -9.483 1.00 95.44 100 ILE A O 1
ATOM 762 N N . ASN A 1 101 ? 3.376 -2.945 -8.696 1.00 94.19 101 ASN A N 1
ATOM 763 C CA . ASN A 1 101 ? 3.583 -3.725 -9.903 1.00 94.19 101 ASN A CA 1
ATOM 764 C C . ASN A 1 101 ? 2.295 -4.503 -10.180 1.00 94.19 101 ASN A C 1
ATOM 766 O O . ASN A 1 101 ? 1.813 -5.241 -9.322 1.00 94.19 101 ASN A O 1
ATOM 770 N N . SER A 1 102 ? 1.704 -4.296 -11.352 1.00 92.81 102 SER A N 1
ATOM 771 C CA . SER A 1 102 ? 0.422 -4.893 -11.719 1.00 92.81 102 SER A CA 1
ATOM 772 C C . SER A 1 102 ? 0.279 -4.937 -13.240 1.00 92.81 102 SER A C 1
ATOM 774 O O . SER A 1 102 ? 0.715 -3.992 -13.900 1.00 92.81 102 SER A O 1
ATOM 776 N N . PRO A 1 103 ? -0.389 -5.959 -13.807 1.00 88.81 103 PRO A N 1
ATOM 777 C CA . PRO A 1 103 ? -0.764 -5.962 -15.222 1.00 88.81 103 PRO A CA 1
ATOM 778 C C . PRO A 1 103 ? -1.776 -4.858 -15.577 1.00 88.81 103 PRO A C 1
ATOM 780 O O . PRO A 1 103 ? -2.010 -4.603 -16.752 1.00 88.81 103 PRO A O 1
ATOM 783 N N . HIS A 1 104 ? -2.386 -4.211 -14.578 1.00 85.00 104 HIS A N 1
ATOM 784 C CA . HIS A 1 104 ? -3.368 -3.137 -14.753 1.00 85.00 104 HIS A CA 1
ATOM 785 C C . HIS A 1 104 ? -2.764 -1.731 -14.619 1.00 85.00 104 HIS A C 1
ATOM 787 O O . HIS A 1 104 ? -3.500 -0.744 -14.633 1.00 85.00 104 HIS A O 1
ATOM 793 N N . SER A 1 105 ? -1.445 -1.622 -14.439 1.00 87.12 105 SER A N 1
ATOM 794 C CA . SER A 1 105 ? -0.781 -0.322 -14.400 1.00 87.12 105 SER A CA 1
ATOM 795 C C . SER A 1 105 ? -0.785 0.326 -15.785 1.00 87.12 105 SER A C 1
ATOM 797 O O . SER A 1 105 ? -0.621 -0.346 -16.803 1.00 87.12 105 SER A O 1
ATOM 799 N N . ALA A 1 106 ? -0.963 1.643 -15.821 1.00 84.25 106 ALA A N 1
ATOM 800 C CA . ALA A 1 106 ? -0.795 2.416 -17.042 1.00 84.25 106 ALA A CA 1
ATOM 801 C C . ALA A 1 106 ? 0.663 2.328 -17.529 1.00 84.25 106 ALA A C 1
ATOM 803 O O . ALA A 1 106 ? 1.584 2.130 -16.740 1.00 84.25 106 ALA A O 1
ATOM 804 N N . SER A 1 107 ? 0.868 2.469 -18.838 1.00 80.25 107 SER A N 1
ATOM 805 C CA . SER A 1 107 ? 2.187 2.335 -19.470 1.00 80.25 107 SER A CA 1
ATOM 806 C C . SER A 1 107 ? 2.942 3.658 -19.620 1.00 80.25 107 SER A C 1
ATOM 808 O O . SER A 1 107 ? 4.101 3.647 -20.023 1.00 80.25 107 SER A O 1
ATOM 810 N N . GLY A 1 108 ? 2.296 4.793 -19.341 1.00 82.75 108 GLY A N 1
ATOM 811 C CA . GLY A 1 108 ? 2.860 6.116 -19.581 1.00 82.75 108 GLY A CA 1
ATOM 812 C C . GLY A 1 108 ? 1.823 7.232 -19.490 1.00 82.75 108 GLY A C 1
ATOM 813 O O . GLY A 1 108 ? 0.615 6.986 -19.497 1.00 82.75 108 GLY A O 1
ATOM 814 N N . TYR A 1 109 ? 2.302 8.473 -19.440 1.00 81.25 109 TYR A N 1
ATOM 815 C CA . TYR A 1 109 ? 1.479 9.650 -19.706 1.00 81.25 109 TYR A CA 1
ATOM 816 C C . TYR A 1 109 ? 1.540 9.980 -21.192 1.00 81.25 109 TYR A C 1
ATOM 818 O O . TYR A 1 109 ? 2.607 9.941 -21.795 1.00 81.25 109 TYR A O 1
ATOM 826 N N . TYR A 1 110 ? 0.410 10.357 -21.781 1.00 79.94 110 TYR A N 1
ATOM 827 C CA . TYR A 1 110 ? 0.435 10.938 -23.116 1.00 79.94 110 TYR A CA 1
ATOM 828 C C . TYR A 1 110 ? 1.058 12.340 -23.048 1.00 79.94 110 TYR A C 1
ATOM 830 O O . TYR A 1 110 ? 0.542 13.204 -22.338 1.00 79.94 110 TYR A O 1
ATOM 838 N N . ALA A 1 111 ? 2.150 12.565 -23.780 1.00 71.88 111 ALA A N 1
ATOM 839 C CA . ALA A 1 111 ? 2.827 13.856 -23.881 1.00 71.88 111 ALA A CA 1
ATOM 840 C C . ALA A 1 111 ? 3.024 14.227 -25.358 1.00 71.88 111 ALA A C 1
ATOM 842 O O . ALA A 1 111 ? 3.407 13.387 -26.168 1.00 71.88 111 ALA A O 1
ATOM 843 N N . ILE A 1 112 ? 2.743 15.488 -25.707 1.00 68.81 112 ILE A N 1
ATOM 844 C CA . ILE A 1 112 ? 2.834 16.007 -27.088 1.00 68.81 112 ILE A CA 1
ATOM 845 C C . ILE A 1 112 ? 4.299 16.227 -27.503 1.00 68.81 112 ILE A C 1
ATOM 847 O O . ILE A 1 112 ? 4.639 16.112 -28.678 1.00 68.81 112 ILE A O 1
ATOM 851 N N . TYR A 1 113 ? 5.173 16.504 -26.533 1.00 66.62 113 TYR A N 1
ATOM 852 C CA . TYR A 1 113 ? 6.613 16.661 -26.719 1.00 66.62 113 TYR A CA 1
ATOM 853 C C . TYR A 1 113 ? 7.330 15.582 -25.897 1.00 66.62 113 TYR A C 1
ATOM 855 O O . TYR A 1 113 ? 6.911 15.290 -24.779 1.00 66.62 113 TYR A O 1
ATOM 863 N N . GLY A 1 114 ? 8.348 14.944 -26.482 1.00 61.72 114 GLY A N 1
ATOM 864 C CA . GLY A 1 114 ? 8.969 13.706 -25.995 1.00 61.72 114 GLY A CA 1
ATOM 865 C C . GLY A 1 114 ? 9.572 13.787 -24.590 1.00 61.72 114 GLY A C 1
ATOM 866 O O . GLY A 1 114 ? 10.761 14.042 -24.430 1.00 61.72 114 GLY A O 1
ATOM 867 N N . GLU A 1 115 ? 8.757 13.491 -23.580 1.00 65.62 115 GLU A N 1
ATOM 868 C CA . GLU A 1 115 ? 9.143 13.336 -22.172 1.00 65.62 115 GLU A CA 1
ATOM 869 C C . GLU A 1 115 ? 9.241 11.849 -21.775 1.00 65.62 115 GLU A C 1
ATOM 871 O O . GLU A 1 115 ? 8.697 11.403 -20.763 1.00 65.62 115 GLU A O 1
ATOM 876 N N . GLU A 1 116 ? 9.921 11.038 -22.590 1.00 67.00 116 GLU A N 1
ATOM 877 C CA . GLU A 1 116 ? 10.067 9.592 -22.343 1.00 67.00 116 GLU A CA 1
ATOM 878 C C . GLU A 1 116 ? 10.796 9.288 -21.021 1.00 67.00 116 GLU A C 1
ATOM 880 O O . GLU A 1 116 ? 10.469 8.319 -20.334 1.00 67.00 116 GLU A O 1
ATOM 885 N N . SER A 1 117 ? 11.733 10.149 -20.607 1.00 65.25 117 SER A N 1
ATOM 886 C CA . SER A 1 117 ? 12.460 10.011 -19.337 1.00 65.25 117 SER A CA 1
ATOM 887 C C . SER A 1 117 ? 11.546 10.149 -18.114 1.00 65.25 117 SER A C 1
ATOM 889 O O . SER A 1 117 ? 11.634 9.344 -17.187 1.00 65.25 117 SER A O 1
ATOM 891 N N . LEU A 1 118 ? 10.608 11.103 -18.134 1.00 67.88 118 LEU A N 1
ATOM 892 C CA . LEU A 1 118 ? 9.630 11.308 -17.059 1.00 67.88 118 LEU A CA 1
ATOM 893 C C . LEU A 1 118 ? 8.609 10.163 -16.977 1.00 67.88 118 LEU A C 1
ATOM 895 O O . LEU A 1 118 ? 8.100 9.864 -15.894 1.00 67.88 118 LEU A O 1
ATOM 899 N N . GLN A 1 119 ? 8.324 9.492 -18.099 1.00 70.69 119 GLN A N 1
ATOM 900 C CA . GLN A 1 119 ? 7.518 8.269 -18.097 1.00 70.69 119 GLN A CA 1
ATOM 901 C C . GLN A 1 119 ? 8.282 7.096 -17.478 1.00 70.69 119 GLN A C 1
ATOM 903 O O . GLN A 1 119 ? 7.736 6.386 -16.633 1.00 70.69 119 GLN A O 1
ATOM 908 N N . ALA A 1 120 ? 9.549 6.900 -17.848 1.00 70.19 120 ALA A N 1
ATOM 909 C CA . ALA A 1 120 ? 10.351 5.806 -17.309 1.00 70.19 120 ALA A CA 1
ATOM 910 C C . ALA A 1 120 ? 10.476 5.888 -15.777 1.00 70.19 120 ALA A C 1
ATOM 912 O O . ALA A 1 120 ? 10.255 4.886 -15.095 1.00 70.19 120 ALA A O 1
ATOM 913 N N . ASP A 1 121 ? 10.719 7.084 -15.230 1.00 77.38 121 ASP A N 1
ATOM 914 C CA . ASP A 1 121 ? 10.832 7.289 -13.782 1.00 77.38 121 ASP A CA 1
ATOM 915 C C . ASP A 1 121 ? 9.515 7.032 -13.022 1.00 77.38 121 ASP A C 1
ATOM 917 O O . ASP A 1 121 ? 9.551 6.613 -11.862 1.00 77.38 121 ASP A O 1
ATOM 921 N N . HIS A 1 122 ? 8.347 7.223 -13.645 1.00 82.25 122 HIS A N 1
ATOM 922 C CA . HIS A 1 122 ? 7.055 6.994 -12.986 1.00 82.25 122 HIS A CA 1
ATOM 923 C C . HIS A 1 122 ? 6.488 5.590 -13.172 1.00 82.25 122 HIS A C 1
ATOM 925 O O . HIS A 1 122 ? 5.841 5.096 -12.254 1.00 82.25 122 HIS A O 1
ATOM 931 N N . PHE A 1 123 ? 6.687 4.948 -14.321 1.00 86.75 123 PHE A N 1
ATOM 932 C CA . PHE A 1 123 ? 5.999 3.693 -14.653 1.00 86.75 123 PHE A CA 1
ATOM 933 C C . PHE A 1 123 ? 6.923 2.474 -14.671 1.00 86.75 123 PHE A C 1
ATOM 935 O O . PHE A 1 123 ? 6.456 1.357 -14.465 1.00 86.75 123 PHE A O 1
ATOM 942 N N . ASN A 1 124 ? 8.226 2.683 -14.884 1.00 88.31 124 ASN A N 1
ATOM 943 C CA . ASN A 1 124 ? 9.203 1.622 -15.124 1.00 88.31 124 ASN A CA 1
ATOM 944 C C . ASN A 1 124 ? 10.434 1.758 -14.216 1.00 88.31 124 ASN A C 1
ATOM 946 O O . ASN A 1 124 ? 11.569 1.531 -14.641 1.00 88.31 124 ASN A O 1
ATOM 950 N N . THR A 1 125 ? 10.221 2.119 -12.950 1.00 91.12 125 THR A N 1
ATOM 951 C CA . THR A 1 125 ? 11.311 2.265 -11.984 1.00 91.12 125 THR A CA 1
ATOM 952 C C . THR A 1 125 ? 11.714 0.918 -11.382 1.00 91.12 125 THR A C 1
ATOM 954 O O . THR A 1 125 ? 10.916 -0.009 -11.255 1.00 91.12 125 THR A O 1
ATOM 957 N N . LYS A 1 126 ? 12.985 0.811 -10.989 1.00 93.31 126 LYS A N 1
ATOM 958 C CA . LYS A 1 126 ? 13.555 -0.345 -10.291 1.00 93.31 126 LYS A CA 1
ATOM 959 C C . LYS A 1 126 ? 13.922 0.017 -8.858 1.00 93.31 126 LYS A C 1
ATOM 961 O O . LYS A 1 126 ? 14.281 1.161 -8.572 1.00 93.31 126 LYS A O 1
ATOM 966 N N . LEU A 1 127 ? 13.856 -0.976 -7.977 1.00 94.25 127 LEU A N 1
ATOM 967 C CA . LEU A 1 127 ? 14.377 -0.857 -6.618 1.00 94.25 127 LEU A CA 1
ATOM 968 C C . LEU A 1 127 ? 15.906 -0.758 -6.653 1.00 94.25 127 LEU A C 1
ATOM 970 O O . LEU A 1 127 ? 16.548 -1.301 -7.554 1.00 94.25 127 LEU A O 1
ATOM 974 N N . SER A 1 128 ? 16.495 -0.098 -5.658 1.00 93.25 128 SER A N 1
ATOM 975 C CA . SER A 1 128 ? 17.955 -0.007 -5.532 1.00 93.25 128 SER A CA 1
ATOM 976 C C . SER A 1 128 ? 18.616 -1.327 -5.123 1.00 93.25 128 SER A C 1
ATOM 978 O O . SER A 1 128 ? 19.807 -1.515 -5.361 1.00 93.25 128 SER A O 1
ATOM 980 N N . PHE A 1 129 ? 17.853 -2.260 -4.549 1.00 88.88 129 PHE A N 1
ATOM 981 C CA . PHE A 1 129 ? 18.277 -3.623 -4.237 1.00 88.88 129 PHE A CA 1
ATOM 982 C C . PHE A 1 129 ? 17.087 -4.593 -4.284 1.00 88.88 129 PHE A C 1
ATOM 984 O O . PHE A 1 129 ? 15.928 -4.179 -4.239 1.00 88.88 129 PHE A O 1
ATOM 991 N N . GLY A 1 130 ? 17.376 -5.893 -4.361 1.00 86.75 130 GLY A N 1
ATOM 992 C CA . GLY A 1 130 ? 16.376 -6.942 -4.573 1.00 86.75 130 GLY A CA 1
ATOM 993 C C . GLY A 1 130 ? 16.346 -7.404 -6.029 1.00 86.75 130 GLY A C 1
ATOM 994 O O . GLY A 1 130 ? 17.390 -7.466 -6.673 1.00 86.75 130 GLY A O 1
ATOM 995 N N . ASP A 1 131 ? 15.164 -7.752 -6.539 1.00 87.88 131 ASP A N 1
ATOM 996 C CA . ASP A 1 131 ? 14.987 -8.200 -7.924 1.00 87.88 131 ASP A CA 1
ATOM 997 C C . ASP A 1 131 ? 15.071 -7.014 -8.914 1.00 87.88 131 ASP A C 1
ATOM 999 O O . ASP A 1 131 ? 14.186 -6.153 -8.906 1.00 87.88 131 ASP A O 1
ATOM 1003 N N . PRO A 1 132 ? 16.088 -6.964 -9.800 1.00 86.12 132 PRO A N 1
ATOM 1004 C CA . PRO A 1 132 ? 16.268 -5.872 -10.757 1.00 86.12 132 PRO A CA 1
ATOM 1005 C C . PRO A 1 132 ? 15.403 -6.017 -12.021 1.00 86.12 132 PRO A C 1
ATOM 1007 O O . PRO A 1 132 ? 15.462 -5.154 -12.908 1.00 86.12 132 PRO A O 1
ATOM 1010 N N . THR A 1 133 ? 14.664 -7.121 -12.162 1.00 89.69 133 THR A N 1
ATOM 1011 C CA . THR A 1 133 ? 13.826 -7.395 -13.338 1.00 89.69 133 THR A CA 1
ATOM 1012 C C . THR A 1 133 ? 12.411 -6.857 -13.173 1.00 89.69 133 THR A C 1
ATOM 1014 O O . THR A 1 133 ? 11.821 -6.389 -14.147 1.00 89.69 133 THR A O 1
ATOM 1017 N N . THR A 1 134 ? 11.884 -6.848 -11.946 1.00 92.38 134 THR A N 1
ATOM 1018 C CA . THR A 1 134 ? 10.565 -6.284 -11.667 1.00 92.38 134 THR A CA 1
ATOM 1019 C C . THR A 1 134 ? 10.582 -4.760 -11.819 1.00 92.38 134 THR A C 1
ATOM 1021 O O . THR A 1 134 ? 11.337 -4.054 -11.150 1.00 92.38 134 THR A O 1
ATOM 1024 N N . LEU A 1 135 ? 9.693 -4.258 -12.677 1.00 93.00 135 LEU A N 1
ATOM 1025 C CA . LEU A 1 135 ? 9.420 -2.834 -12.844 1.00 93.00 135 LEU A CA 1
ATOM 1026 C C . LEU A 1 135 ? 8.269 -2.399 -11.938 1.00 93.00 135 LEU A C 1
ATOM 1028 O O . LEU A 1 135 ? 7.265 -3.103 -11.805 1.00 93.00 135 LEU A O 1
ATOM 1032 N N . TRP A 1 136 ? 8.414 -1.228 -11.338 1.00 94.31 136 TRP A N 1
ATOM 1033 C CA . TRP A 1 136 ? 7.467 -0.649 -10.401 1.00 94.31 136 TRP A CA 1
ATOM 1034 C C . TRP A 1 136 ? 7.003 0.719 -10.892 1.00 94.31 136 TRP A C 1
ATOM 1036 O O . TRP A 1 136 ? 7.802 1.537 -11.353 1.00 94.31 136 TRP A O 1
ATOM 1046 N N . ALA A 1 137 ? 5.709 0.973 -10.727 1.00 94.50 137 ALA A N 1
ATOM 1047 C CA . ALA A 1 137 ? 5.113 2.276 -10.931 1.00 94.50 137 ALA A CA 1
ATOM 1048 C C . ALA A 1 137 ? 5.018 3.036 -9.601 1.00 94.50 137 ALA A C 1
ATOM 1050 O O . ALA A 1 137 ? 4.554 2.508 -8.585 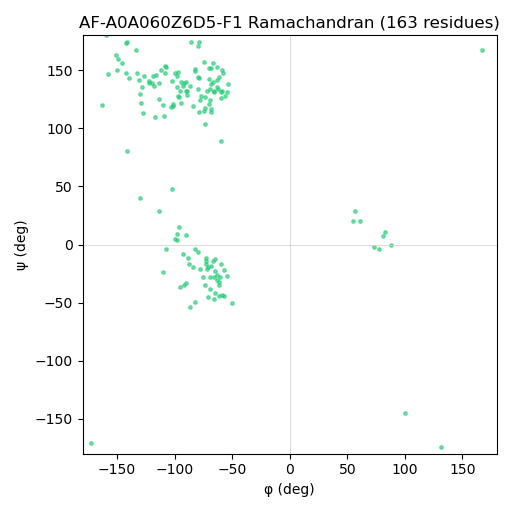1.00 94.50 137 ALA A O 1
ATOM 1051 N N . ARG A 1 138 ? 5.452 4.292 -9.630 1.00 94.69 138 ARG A N 1
ATOM 1052 C CA . ARG A 1 138 ? 5.459 5.240 -8.519 1.00 94.69 138 ARG A CA 1
ATOM 1053 C C . ARG A 1 138 ? 4.100 5.914 -8.422 1.00 94.69 138 ARG A C 1
ATOM 1055 O O . ARG A 1 138 ? 3.660 6.564 -9.369 1.00 94.69 138 ARG A O 1
ATOM 1062 N N . THR A 1 139 ? 3.412 5.753 -7.294 1.00 93.69 139 THR A N 1
ATOM 1063 C CA . THR A 1 139 ? 2.078 6.352 -7.130 1.00 93.69 139 THR A CA 1
ATOM 1064 C C . THR A 1 139 ? 2.127 7.812 -6.682 1.00 93.69 139 THR A C 1
ATOM 1066 O O . THR A 1 139 ? 1.126 8.510 -6.832 1.00 93.69 139 THR A O 1
ATOM 1069 N N . GLY A 1 140 ? 3.255 8.268 -6.121 1.00 93.31 140 GLY A N 1
ATOM 1070 C CA . GLY A 1 140 ? 3.397 9.580 -5.489 1.00 93.31 140 GLY A CA 1
ATOM 1071 C C . GLY A 1 140 ? 2.713 9.717 -4.123 1.00 93.31 140 GLY A C 1
ATOM 1072 O O . GLY A 1 140 ? 2.821 10.771 -3.502 1.00 93.31 140 GLY A O 1
ATOM 1073 N N . TYR A 1 141 ? 2.017 8.682 -3.640 1.00 95.12 141 TYR A N 1
ATOM 1074 C CA . TYR A 1 141 ? 1.334 8.694 -2.345 1.00 95.12 141 TYR A CA 1
ATOM 1075 C C . TYR A 1 141 ? 2.176 8.032 -1.261 1.00 95.12 141 TYR A C 1
ATOM 1077 O O . TYR A 1 141 ? 2.852 7.033 -1.518 1.00 95.12 141 TYR A O 1
ATOM 1085 N N . LEU A 1 142 ? 2.086 8.556 -0.036 1.00 95.81 142 LEU A N 1
ATOM 1086 C CA . LEU A 1 142 ? 2.754 7.972 1.123 1.00 95.81 142 LEU A CA 1
ATOM 1087 C C . LEU A 1 142 ? 1.809 7.040 1.878 1.00 95.81 142 LEU A C 1
ATOM 1089 O O . LEU A 1 142 ? 0.631 7.345 2.095 1.00 95.81 142 LEU A O 1
ATOM 1093 N N . GLY A 1 143 ? 2.336 5.914 2.340 1.00 95.50 143 GLY A N 1
ATOM 1094 C CA . GLY A 1 143 ? 1.575 4.967 3.135 1.00 95.50 143 GLY A CA 1
ATOM 1095 C C . GLY A 1 143 ? 2.412 3.838 3.704 1.00 95.50 143 GLY A C 1
ATOM 1096 O O . GLY A 1 143 ? 3.642 3.849 3.660 1.00 95.50 143 GLY A O 1
ATOM 1097 N N . PHE A 1 144 ? 1.704 2.872 4.272 1.00 94.69 144 PHE A N 1
ATOM 1098 C CA . PHE A 1 144 ? 2.275 1.663 4.846 1.00 94.69 144 PHE A CA 1
ATOM 1099 C C . PHE A 1 144 ? 1.301 0.493 4.705 1.00 94.69 144 PHE A C 1
ATOM 1101 O O . PHE A 1 144 ? 0.092 0.677 4.520 1.00 94.69 144 PHE A O 1
ATOM 1108 N N . VAL A 1 145 ? 1.831 -0.724 4.799 1.00 90.31 145 VAL A N 1
ATOM 1109 C CA . VAL A 1 145 ? 1.027 -1.947 4.796 1.00 90.31 145 VAL A CA 1
ATOM 1110 C C . VAL A 1 145 ? 0.803 -2.391 6.234 1.00 90.31 145 VAL A C 1
ATOM 1112 O O . VAL A 1 145 ? 1.745 -2.549 7.004 1.00 90.31 145 VAL A O 1
ATOM 1115 N N . LYS A 1 146 ? -0.456 -2.625 6.592 1.00 85.69 146 LYS A N 1
ATOM 1116 C CA . LYS A 1 146 ? -0.842 -3.222 7.865 1.00 85.69 146 LYS A CA 1
ATOM 1117 C C . LYS A 1 146 ? -1.180 -4.690 7.637 1.00 85.69 146 LYS A C 1
ATOM 1119 O O . LYS A 1 146 ? -2.113 -5.016 6.897 1.00 85.69 146 LYS A O 1
ATOM 1124 N N . ARG A 1 147 ? -0.459 -5.577 8.322 1.00 76.81 147 ARG A N 1
ATOM 1125 C CA . ARG A 1 147 ? -0.881 -6.973 8.459 1.00 76.81 147 ARG A CA 1
ATOM 1126 C C . ARG A 1 147 ? -2.069 -7.047 9.401 1.00 76.81 147 ARG A C 1
ATOM 1128 O O . ARG A 1 147 ? -2.048 -6.466 10.484 1.00 76.81 147 ARG A O 1
ATOM 1135 N N . THR A 1 148 ? -3.095 -7.769 8.988 1.00 66.12 148 THR A N 1
ATOM 1136 C CA . THR A 1 148 ? -4.182 -8.171 9.879 1.00 66.12 148 THR A CA 1
ATOM 1137 C C . THR A 1 148 ? -4.083 -9.669 10.145 1.00 66.12 148 THR A C 1
ATOM 1139 O O . THR A 1 148 ? -3.525 -10.432 9.358 1.00 66.12 148 THR A O 1
ATOM 1142 N N . GLU A 1 149 ? -4.607 -10.074 11.294 1.00 60.50 149 GLU A N 1
ATOM 1143 C CA . GLU A 1 149 ? -4.694 -11.470 11.724 1.00 60.50 149 GLU A CA 1
ATOM 1144 C C . GLU A 1 149 ? -5.759 -12.250 10.944 1.00 60.50 149 GLU A C 1
ATOM 1146 O O . GLU A 1 149 ? -5.810 -13.476 11.003 1.00 60.50 149 GLU A O 1
ATOM 1151 N N . LEU A 1 150 ? -6.607 -11.548 10.190 1.00 56.56 150 LEU A N 1
ATOM 1152 C CA . LEU A 1 150 ? -7.595 -12.171 9.325 1.00 56.56 150 LEU A CA 1
ATOM 1153 C C . LEU A 1 150 ? -6.893 -12.915 8.187 1.00 56.56 150 LEU A C 1
ATOM 1155 O O . LEU A 1 150 ? -5.932 -12.410 7.603 1.00 56.56 150 LEU A O 1
ATOM 1159 N N . LEU A 1 151 ? -7.411 -14.098 7.853 1.00 56.47 151 LEU A N 1
ATOM 1160 C CA . LEU A 1 151 ? -6.954 -14.926 6.737 1.00 56.47 151 LEU A CA 1
ATOM 1161 C C . LEU A 1 151 ? -7.914 -14.804 5.558 1.00 56.47 151 LEU A C 1
ATOM 1163 O O . LEU A 1 151 ? -9.129 -14.679 5.735 1.00 56.47 151 LEU A O 1
ATOM 1167 N N . ASP A 1 152 ? -7.377 -14.756 4.346 1.00 61.03 152 ASP A N 1
ATOM 1168 C CA . ASP A 1 152 ? -8.177 -14.746 3.134 1.00 61.03 152 ASP A CA 1
ATOM 1169 C C . ASP A 1 152 ? -8.676 -16.142 2.788 1.00 61.03 152 ASP A C 1
ATOM 1171 O O . ASP A 1 152 ? -8.366 -17.123 3.461 1.00 61.03 152 ASP A O 1
ATOM 1175 N N . ALA A 1 153 ? -9.512 -16.227 1.754 1.00 60.03 153 ALA A N 1
ATOM 1176 C CA . ALA A 1 153 ? -10.119 -17.489 1.345 1.00 60.03 153 ALA A CA 1
ATOM 1177 C C . ALA A 1 153 ? -9.081 -18.563 0.956 1.00 60.03 153 ALA A C 1
ATOM 1179 O O . ALA A 1 153 ? -9.427 -19.739 0.909 1.00 60.03 153 ALA A O 1
ATOM 1180 N N . ALA A 1 154 ? -7.828 -18.172 0.696 1.00 61.72 154 ALA A N 1
ATOM 1181 C CA . ALA A 1 154 ? -6.715 -19.063 0.388 1.00 61.72 154 ALA A CA 1
ATOM 1182 C C . ALA A 1 154 ? -5.793 -19.323 1.600 1.00 61.72 154 ALA A C 1
ATOM 1184 O O . ALA A 1 154 ? -4.767 -19.984 1.453 1.00 61.72 154 ALA A O 1
ATOM 1185 N N . GLY A 1 155 ? -6.137 -18.823 2.793 1.00 57.50 155 GLY A N 1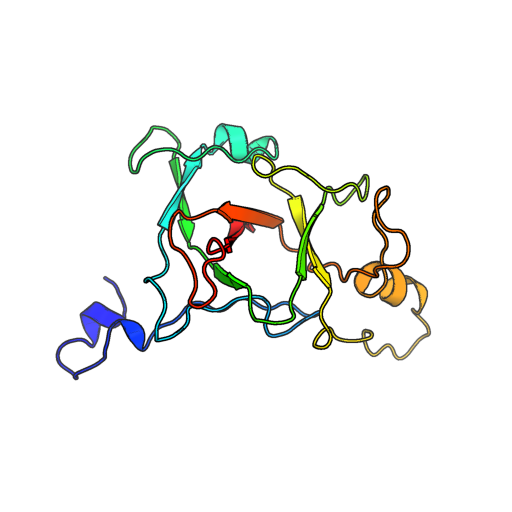
ATOM 1186 C CA . GLY A 1 155 ? -5.354 -18.994 4.020 1.00 57.50 155 GLY A CA 1
ATOM 1187 C C . GLY A 1 155 ? -4.167 -18.034 4.164 1.00 57.50 155 GLY A C 1
ATOM 1188 O O . GLY A 1 155 ? -3.382 -18.187 5.098 1.00 57.50 155 GLY A O 1
ATOM 1189 N N . GLY A 1 156 ? -4.019 -17.045 3.276 1.00 61.25 156 GLY A N 1
ATOM 1190 C CA . GLY A 1 156 ? -3.004 -15.995 3.384 1.00 61.25 156 GLY A CA 1
ATOM 1191 C C . GLY A 1 156 ? -3.449 -14.865 4.314 1.00 61.25 156 GLY A C 1
ATOM 1192 O O . GLY A 1 156 ? -4.636 -14.568 4.409 1.00 61.25 156 GLY A O 1
ATOM 1193 N N . GLN A 1 157 ? -2.519 -14.200 5.006 1.00 63.03 157 GLN A N 1
ATOM 1194 C CA . GLN A 1 157 ? -2.864 -13.028 5.822 1.00 63.03 157 GLN A CA 1
ATOM 1195 C C . GLN A 1 157 ? -3.407 -11.891 4.952 1.00 63.03 157 GLN A C 1
ATOM 1197 O O . GLN A 1 157 ? -2.842 -11.551 3.911 1.00 63.03 157 GLN A O 1
ATOM 1202 N N . TRP A 1 158 ? -4.491 -11.262 5.403 1.00 61.81 158 TRP A N 1
ATOM 1203 C CA . TRP A 1 158 ? -5.002 -10.057 4.765 1.00 61.81 158 TRP A CA 1
ATOM 1204 C C . TRP A 1 158 ? -3.984 -8.916 4.937 1.00 61.81 158 TRP A C 1
ATOM 1206 O O . TRP A 1 158 ? -3.488 -8.636 6.031 1.00 61.81 158 TRP A O 1
ATOM 1216 N N . LEU A 1 159 ? -3.684 -8.234 3.833 1.00 73.56 159 LEU A N 1
ATOM 1217 C CA . LEU A 1 159 ? -2.842 -7.042 3.814 1.00 73.56 159 LEU A CA 1
ATOM 1218 C C . LEU A 1 159 ? -3.720 -5.829 3.514 1.00 73.56 159 LEU A C 1
ATOM 1220 O O . LEU A 1 159 ? -4.258 -5.688 2.411 1.00 73.56 159 LEU A O 1
ATOM 1224 N N . GLY A 1 160 ? -3.887 -4.981 4.526 1.00 81.19 160 GLY A N 1
ATOM 1225 C CA . GLY A 1 160 ? -4.562 -3.698 4.399 1.00 81.19 160 GLY A CA 1
ATOM 1226 C C . GLY A 1 160 ? -3.558 -2.623 4.011 1.00 81.19 160 GLY A C 1
ATOM 1227 O O . GLY A 1 160 ? -2.521 -2.479 4.658 1.00 81.19 160 GLY A O 1
ATOM 1228 N N . LEU A 1 161 ? -3.859 -1.857 2.967 1.00 83.62 161 LEU A N 1
ATOM 1229 C CA . LEU A 1 161 ? -3.073 -0.674 2.629 1.00 83.62 161 LEU A CA 1
ATOM 1230 C C . LEU A 1 161 ? -3.639 0.537 3.372 1.00 83.62 161 LEU A C 1
ATOM 1232 O O . LEU A 1 161 ? -4.851 0.766 3.356 1.00 83.62 161 LEU A O 1
ATOM 1236 N N . VAL A 1 162 ? -2.766 1.318 4.005 1.00 86.94 162 VAL A N 1
ATOM 1237 C CA . VAL A 1 162 ? -3.130 2.583 4.646 1.00 86.94 162 VAL A CA 1
ATOM 1238 C C . VAL A 1 162 ? -2.391 3.706 3.938 1.00 86.94 162 VAL A C 1
ATOM 1240 O O . VAL A 1 162 ? -1.175 3.846 4.073 1.00 86.94 162 VAL A O 1
ATOM 1243 N N . ARG A 1 163 ? -3.132 4.523 3.187 1.00 88.12 163 ARG A N 1
ATOM 1244 C CA . ARG A 1 163 ? -2.621 5.794 2.676 1.00 88.12 163 ARG A CA 1
ATOM 1245 C C . ARG A 1 163 ? -2.624 6.831 3.797 1.00 88.12 163 ARG A C 1
ATOM 1247 O O . ARG A 1 163 ? -3.651 7.052 4.437 1.00 88.12 163 ARG A O 1
ATOM 1254 N N . ALA A 1 164 ? -1.480 7.471 4.012 1.00 79.56 164 ALA A N 1
ATOM 1255 C CA . ALA A 1 164 ? -1.327 8.532 4.999 1.00 79.56 164 ALA A CA 1
ATOM 1256 C C . ALA A 1 164 ? -1.483 9.928 4.378 1.00 79.56 164 ALA A C 1
ATOM 1258 O O . ALA A 1 164 ? -2.048 10.806 5.030 1.00 79.56 164 ALA A O 1
ATOM 1259 N N . MET A 1 165 ? -0.995 10.132 3.143 1.00 69.19 165 MET A N 1
ATOM 1260 C CA . MET A 1 165 ? -1.027 11.413 2.414 1.00 69.19 165 MET A CA 1
ATOM 1261 C C . MET A 1 165 ? -1.188 11.189 0.912 1.00 69.19 165 MET A C 1
ATOM 1263 O O . MET A 1 165 ? -0.678 10.174 0.391 1.00 69.19 165 MET A O 1
#

Sequence (165 aa):
MSFSKLFKDLGLSPRAVSTAFGSRVNLAICMQGTTGPDTSTVYVDMKSLRHDRVRLVERGAPQSLPLMESGKILPGVRVIIVNPETRGPLGDSHLGEIWINSPHSASGYYAIYGEESLQADHFNTKLSFGDPTTLWARTGYLGFVKRTELLDAAGGQWLGLVRAM

Secondary structure (DSSP, 8-state):
--HHHHSGGGT--GGGS--EEEETTEEEEEE--TTSPPPPEEEEEHHHHTTTB--B--TT-TTEEEEE--EEEPTT-EEEEE-TTT--B--TTB-EEEEEE-TTS------SS--HHHHHHHHSB--SSS-SS--BEEEEEEEEEEEEEEE-TTSPEEEEEEE--

Mean predicted aligned error: 6.68 Å

Foldseek 3Di:
DDPCVVCVVVVRDPLVDKAADDFPFFGGFFIADSPDDHKDWWWFQQVQVVVQWTDTDDPPPVRTDTFIFRHFGDPQKDWFFAALVQLATDDQGGKGWIKIAGPRTDQADDDPDDPVVVRCSAFFDARPDDDRPGGIGTRVFIWGWDWDPDADPVRHTTITIITPD

Radius of gyration: 17.59 Å; Cα contacts (8 Å, |Δi|>4): 338; chains: 1; bounding box: 52×36×50 Å

Nearest PDB structures (foldseek):
  5icr-assembly3_C  TM=7.804E-01  e=1.319E-09  Mycolicibacterium smegmatis MC2 155
  5ey8-assembly8_H  TM=7.836E-01  e=1.468E-09  Mycolicibacterium smegmatis
  5d6j-assembly1_A  TM=7.827E-01  e=2.637E-09  Mycolicibacterium smegmatis MC2 155
  5ey8-assembly4_D  TM=7.790E-01  e=2.248E-09  Mycolicibacterium smegmatis
  5d6n-assembly1_A  TM=7.877E-01  e=4.259E-09  Mycolicibacterium smegmatis MC2 155